Protein AF-A0A3E5FTD7-F1 (afdb_monomer)

Nearest PDB structures (foldseek):
  1mws-assembly1_A  TM=6.986E-01  e=1.656E-02  Staphylococcus aureus
  1mwt-assembly1_A  TM=7.096E-01  e=1.867E-02  Staphylococcus aureus
  4bl2-assembly1_A  TM=6.863E-01  e=1.304E-02  Staphylococcus aureus
  3zg0-assembly1_A  TM=6.973E-01  e=2.104E-02  Staphylococcus aureus subsp. aureus Mu50
  3ub1-assembly2_F  TM=5.656E-01  e=2.838E-02  Clostridium perfringens

Secondary structure (DSSP, 8-state):
-HHHHHHHHHHHHHHSS--S--EEEEEEEEEEEE-SS-EEEEEEEEEE-SS-EEEEEEEEEEEEETTEEEEEEEEE--

Sequence (78 aa):
MDINNSLIKNYIEENYDIKNINDLYFTGYQMLGFDETKVSYSLELSATSEEDSYSGNVIIDLKEVDNEIVIASIGGGE

Organism: NCBI:txid29348

Solvent-accessible surface area (backbone atoms only — not comparable to full-atom values): 4601 Å² total; per-residue (Å²): 116,68,69,64,53,52,54,52,50,51,52,45,46,75,74,44,102,42,66,75,69,75,46,78,46,78,80,48,74,44,82,75,49,72,58,101,72,38,39,32,32,40,35,33,35,37,37,33,32,97,88,45,74,48,74,52,42,35,30,37,31,35,29,76,54,96,94,38,85,40,80,74,46,78,47,81,44,131

Mean predicted aligned error: 4.52 Å

Structure (mmCIF, N/CA/C/O backbone):
data_AF-A0A3E5FTD7-F1
#
_entry.id   AF-A0A3E5FTD7-F1
#
loop_
_atom_site.group_PDB
_atom_site.id
_atom_site.type_symbol
_atom_site.label_atom_id
_atom_site.label_alt_id
_atom_site.label_comp_id
_atom_site.label_asym_id
_atom_site.label_entity_id
_atom_site.label_seq_id
_atom_site.pdbx_PDB_ins_code
_atom_site.Cartn_x
_atom_site.Cartn_y
_atom_site.Cartn_z
_atom_site.occupancy
_atom_site.B_iso_or_equiv
_atom_site.auth_seq_id
_atom_site.auth_comp_id
_atom_site.auth_asym_id
_atom_site.auth_atom_id
_atom_site.pdbx_PDB_model_num
ATOM 1 N N . MET A 1 1 ? -13.711 -3.371 -3.742 1.00 48.16 1 MET A N 1
ATOM 2 C CA . MET A 1 1 ? -12.312 -3.812 -3.938 1.00 48.16 1 MET A CA 1
ATOM 3 C C . MET A 1 1 ? -11.540 -2.780 -4.763 1.00 48.16 1 MET A C 1
ATOM 5 O O . MET A 1 1 ? -10.442 -2.425 -4.366 1.00 48.16 1 MET A O 1
ATOM 9 N N . ASP A 1 2 ? -12.146 -2.205 -5.809 1.00 60.41 2 ASP A N 1
ATOM 10 C CA . ASP A 1 2 ? -11.522 -1.201 -6.693 1.00 60.41 2 ASP A CA 1
ATOM 11 C C . ASP A 1 2 ? -11.014 0.085 -6.019 1.00 60.41 2 ASP A C 1
ATOM 13 O O . ASP A 1 2 ? -9.919 0.537 -6.335 1.00 60.41 2 ASP A O 1
ATOM 17 N N . ILE A 1 3 ? -11.751 0.662 -5.061 1.00 59.19 3 ILE A N 1
ATOM 18 C CA . ILE A 1 3 ? -11.361 1.937 -4.418 1.00 59.19 3 ILE A CA 1
ATOM 19 C C . ILE A 1 3 ? -10.049 1.797 -3.627 1.00 59.19 3 ILE A C 1
ATOM 21 O O . ILE A 1 3 ? -9.187 2.671 -3.692 1.00 59.19 3 ILE A O 1
ATOM 25 N N . ASN A 1 4 ? -9.867 0.673 -2.931 1.00 70.38 4 ASN A N 1
ATOM 26 C CA . ASN A 1 4 ? -8.666 0.409 -2.135 1.00 70.38 4 ASN A CA 1
ATOM 27 C C . ASN A 1 4 ? -7.434 0.196 -3.027 1.00 70.38 4 ASN A C 1
ATOM 29 O O . ASN A 1 4 ? -6.344 0.647 -2.683 1.00 70.38 4 ASN A O 1
ATOM 33 N N . ASN A 1 5 ? -7.617 -0.415 -4.203 1.00 78.25 5 ASN A N 1
ATOM 34 C CA . ASN A 1 5 ? 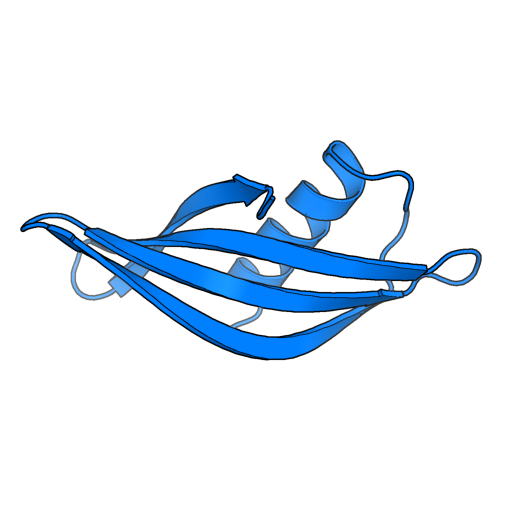-6.545 -0.586 -5.182 1.00 78.25 5 ASN A CA 1
ATOM 35 C C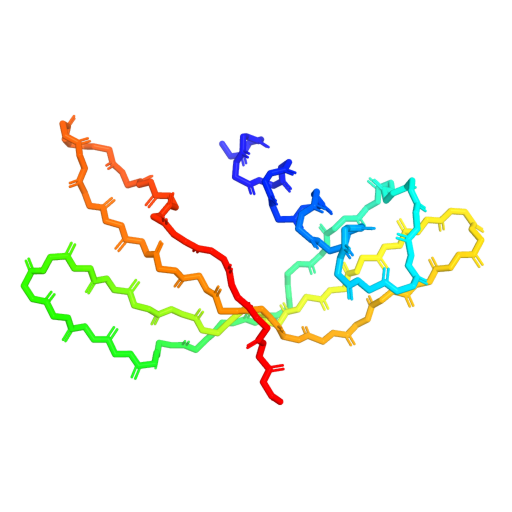 . ASN A 1 5 ? -6.101 0.762 -5.766 1.00 78.25 5 ASN A C 1
ATOM 37 O O . ASN A 1 5 ? -4.903 0.999 -5.887 1.00 78.25 5 ASN A O 1
ATOM 41 N N . SER A 1 6 ? -7.040 1.663 -6.078 1.00 85.88 6 SER A N 1
ATOM 42 C CA . SER A 1 6 ? -6.711 3.003 -6.585 1.00 85.88 6 SER A CA 1
ATOM 43 C C . SER A 1 6 ? -5.927 3.840 -5.573 1.00 85.88 6 SER A C 1
ATOM 45 O O . SER A 1 6 ? -4.981 4.521 -5.956 1.00 85.88 6 SER A O 1
ATOM 47 N N . LEU A 1 7 ? -6.265 3.765 -4.279 1.00 90.38 7 LEU A N 1
ATOM 48 C CA . LEU A 1 7 ? -5.521 4.474 -3.229 1.00 90.38 7 LEU A CA 1
ATOM 49 C C . LEU A 1 7 ? -4.067 3.994 -3.126 1.00 90.38 7 LEU A C 1
ATOM 51 O O . LEU A 1 7 ? -3.158 4.814 -3.025 1.00 90.38 7 LEU A O 1
ATOM 55 N N . ILE A 1 8 ? -3.845 2.679 -3.194 1.00 90.38 8 ILE A N 1
ATOM 56 C CA . ILE A 1 8 ? -2.499 2.094 -3.134 1.00 90.38 8 ILE A CA 1
ATOM 57 C C . ILE A 1 8 ? -1.700 2.441 -4.395 1.00 90.38 8 ILE A C 1
ATOM 59 O O . ILE A 1 8 ? -0.542 2.831 -4.281 1.00 90.38 8 ILE A O 1
ATOM 63 N N . LYS A 1 9 ? -2.314 2.377 -5.586 1.00 91.75 9 LYS A N 1
ATOM 64 C CA . LYS A 1 9 ? -1.666 2.807 -6.836 1.00 91.75 9 LYS A CA 1
ATOM 65 C C . LYS A 1 9 ? -1.210 4.264 -6.761 1.00 91.75 9 LYS A C 1
ATOM 67 O O . LYS A 1 9 ? -0.040 4.531 -7.008 1.00 91.75 9 LYS A O 1
ATOM 72 N N . ASN A 1 10 ? -2.098 5.175 -6.357 1.00 92.31 10 ASN A N 1
ATOM 73 C CA . ASN A 1 10 ? -1.771 6.597 -6.237 1.00 92.31 10 ASN A CA 1
ATOM 74 C C . ASN A 1 10 ? -0.616 6.823 -5.258 1.00 92.31 10 ASN A C 1
ATOM 76 O O . ASN A 1 10 ? 0.344 7.509 -5.593 1.00 92.31 10 ASN A O 1
ATOM 80 N N . TYR A 1 11 ? -0.669 6.180 -4.085 1.00 93.31 11 TYR A N 1
ATOM 81 C CA . TYR A 1 11 ? 0.419 6.257 -3.114 1.00 93.31 11 TYR A CA 1
ATOM 82 C C . TYR A 1 11 ? 1.757 5.831 -3.730 1.00 93.31 11 TYR A C 1
ATOM 84 O O . TYR A 1 11 ? 2.762 6.519 -3.544 1.00 93.31 11 TYR A O 1
ATOM 92 N N . ILE A 1 12 ? 1.771 4.728 -4.488 1.00 92.75 12 ILE A N 1
ATOM 93 C CA . ILE A 1 12 ? 2.994 4.234 -5.119 1.00 92.75 12 ILE A CA 1
ATOM 94 C C . ILE A 1 12 ? 3.521 5.240 -6.156 1.00 92.75 12 ILE A C 1
ATOM 96 O O . ILE A 1 12 ? 4.706 5.559 -6.138 1.00 92.75 12 ILE A O 1
ATOM 100 N N . GLU A 1 13 ? 2.657 5.791 -7.012 1.00 93.62 13 GLU A N 1
ATOM 101 C CA . GLU A 1 13 ? 3.056 6.770 -8.040 1.00 93.62 13 GLU A CA 1
ATOM 102 C C . GLU A 1 13 ? 3.530 8.119 -7.480 1.00 93.62 13 GLU A C 1
ATOM 104 O O . GLU A 1 13 ? 4.261 8.863 -8.147 1.00 93.62 13 GLU A O 1
ATOM 109 N N . GLU A 1 14 ? 3.061 8.490 -6.288 1.00 93.69 14 GLU A N 1
ATOM 110 C CA . GLU A 1 14 ? 3.454 9.723 -5.604 1.00 93.69 14 GLU A CA 1
ATOM 111 C C . GLU A 1 14 ? 4.782 9.581 -4.850 1.00 93.69 14 GLU A C 1
ATOM 113 O O . GLU A 1 14 ? 5.498 10.572 -4.708 1.00 93.69 14 GLU A O 1
ATOM 118 N N . ASN A 1 15 ? 5.117 8.374 -4.376 1.00 92.50 15 ASN A N 1
ATOM 119 C CA . ASN A 1 15 ? 6.240 8.153 -3.456 1.00 92.50 15 ASN A CA 1
ATOM 120 C C . ASN A 1 15 ? 7.407 7.348 -4.048 1.00 92.50 15 ASN A C 1
ATOM 122 O O . ASN A 1 15 ? 8.507 7.403 -3.498 1.00 92.50 15 ASN A O 1
ATOM 126 N N . TYR A 1 16 ? 7.204 6.629 -5.152 1.00 89.56 16 TYR A N 1
ATOM 127 C CA . TYR A 1 16 ? 8.242 5.846 -5.826 1.00 89.56 16 TYR A CA 1
ATOM 128 C C . TYR A 1 16 ? 8.392 6.275 -7.290 1.00 89.56 16 TYR A C 1
ATOM 130 O O . TYR A 1 16 ? 7.523 6.940 -7.853 1.00 89.56 16 TYR A O 1
ATOM 138 N N . ASP A 1 17 ? 9.515 5.907 -7.911 1.00 89.31 17 ASP A N 1
ATOM 139 C CA . ASP A 1 17 ? 9.855 6.285 -9.290 1.00 89.31 17 ASP A CA 1
ATOM 140 C C . ASP A 1 17 ? 9.134 5.390 -10.313 1.00 89.31 17 ASP A C 1
ATOM 142 O O . ASP A 1 17 ? 9.745 4.672 -11.088 1.00 89.31 17 ASP A O 1
ATOM 146 N N . ILE A 1 18 ? 7.801 5.366 -10.254 1.00 90.75 18 ILE A N 1
ATOM 147 C CA . ILE A 1 18 ? 6.932 4.687 -11.219 1.00 90.75 18 ILE A CA 1
ATOM 148 C C . ILE A 1 18 ? 5.704 5.561 -11.482 1.00 90.75 18 ILE A C 1
ATOM 150 O O . ILE A 1 18 ? 5.169 6.209 -10.584 1.00 90.75 18 ILE A O 1
ATOM 154 N N . LYS A 1 19 ? 5.245 5.600 -12.734 1.00 90.62 19 LYS A N 1
ATOM 155 C CA . LYS A 1 19 ? 4.061 6.355 -13.172 1.00 90.62 19 LYS A CA 1
ATOM 156 C C . LYS A 1 19 ? 3.180 5.483 -14.060 1.00 90.62 19 LYS A C 1
ATOM 158 O O . LYS A 1 19 ? 3.690 4.593 -14.737 1.00 90.62 19 LYS A O 1
ATOM 163 N N . ASN A 1 20 ? 1.889 5.802 -14.117 1.00 91.25 20 ASN A N 1
ATOM 164 C CA . ASN A 1 20 ? 0.890 5.153 -14.968 1.00 91.25 20 ASN A CA 1
ATOM 165 C C . ASN A 1 20 ? 0.787 3.637 -14.710 1.00 91.25 20 ASN A C 1
ATOM 167 O O . ASN A 1 20 ? 0.932 2.822 -15.621 1.00 91.25 20 ASN A O 1
ATOM 171 N N . ILE A 1 21 ? 0.571 3.250 -13.451 1.00 92.12 21 ILE A N 1
ATOM 172 C CA . ILE A 1 21 ? 0.481 1.849 -13.023 1.00 92.12 21 ILE A CA 1
ATOM 173 C C . ILE A 1 21 ? -0.758 1.182 -13.637 1.00 92.12 21 ILE A C 1
ATOM 175 O O . ILE A 1 21 ? -1.905 1.401 -13.217 1.00 92.12 21 ILE A O 1
ATOM 179 N N . ASN A 1 22 ? -0.515 0.266 -14.571 1.00 90.44 22 ASN A N 1
ATOM 180 C CA . ASN A 1 22 ? -1.554 -0.531 -15.212 1.00 90.44 22 ASN A CA 1
ATOM 181 C C . ASN A 1 22 ? -1.996 -1.672 -14.295 1.00 90.44 22 ASN A C 1
ATOM 183 O O . ASN A 1 22 ? -3.183 -1.785 -13.973 1.00 90.44 22 ASN A O 1
ATOM 187 N N . ASP A 1 23 ? -1.038 -2.421 -13.749 1.00 91.25 23 ASP A N 1
ATOM 188 C CA . ASP A 1 23 ? -1.317 -3.583 -12.910 1.00 91.25 23 ASP A CA 1
ATOM 189 C C . ASP A 1 23 ? -0.721 -3.435 -11.509 1.00 91.25 23 ASP A C 1
ATOM 191 O O . ASP A 1 23 ? 0.364 -2.886 -11.321 1.00 91.25 23 ASP A O 1
ATOM 195 N N . LEU A 1 24 ? -1.460 -3.932 -10.517 1.00 91.75 24 LEU A N 1
ATOM 196 C CA . LEU A 1 24 ? -1.048 -3.991 -9.118 1.00 91.75 24 LEU A CA 1
ATOM 197 C C . LEU A 1 24 ? -1.323 -5.403 -8.598 1.00 91.75 24 LEU A C 1
ATOM 199 O O . LEU A 1 24 ? -2.467 -5.860 -8.609 1.00 91.75 24 LEU A O 1
ATOM 203 N N . TYR A 1 25 ? -0.277 -6.075 -8.133 1.00 91.19 25 TYR A N 1
ATOM 204 C CA . TYR A 1 25 ? -0.303 -7.450 -7.652 1.00 91.19 25 TYR A CA 1
ATOM 205 C C . TYR A 1 25 ? 0.090 -7.488 -6.181 1.00 91.19 25 TYR A C 1
ATOM 207 O O . TYR A 1 25 ? 1.121 -6.943 -5.809 1.00 91.19 25 TYR A O 1
ATOM 215 N N . PHE A 1 26 ? -0.704 -8.164 -5.354 1.00 90.88 26 PHE A N 1
ATOM 216 C CA . PHE A 1 26 ? -0.380 -8.406 -3.948 1.00 90.88 26 PHE A CA 1
ATOM 217 C C . PHE A 1 26 ? 0.157 -9.826 -3.798 1.00 90.88 26 PHE A C 1
ATOM 219 O O . PHE A 1 26 ? -0.521 -10.783 -4.179 1.00 90.88 26 PHE A O 1
ATOM 226 N N . THR A 1 27 ? 1.363 -9.966 -3.256 1.00 90.94 27 THR A N 1
ATOM 227 C CA . THR A 1 27 ? 2.045 -11.262 -3.107 1.00 90.94 27 THR A CA 1
ATOM 228 C C . THR A 1 27 ? 2.005 -11.779 -1.676 1.00 90.94 27 THR A C 1
ATOM 230 O O . THR A 1 27 ? 2.058 -12.990 -1.463 1.00 90.94 27 THR A O 1
ATOM 233 N N . GLY A 1 28 ? 1.828 -10.891 -0.696 1.00 93.25 28 GLY A N 1
ATOM 234 C CA . GLY A 1 28 ? 1.788 -11.268 0.709 1.00 93.25 28 GLY A CA 1
ATOM 235 C C . GLY A 1 28 ? 1.276 -10.159 1.620 1.00 93.25 28 GLY A C 1
ATOM 236 O O . GLY A 1 28 ? 1.163 -8.997 1.231 1.00 93.25 28 GLY A O 1
ATOM 237 N N . TYR A 1 29 ? 0.961 -10.530 2.859 1.00 93.25 29 TYR A N 1
ATOM 238 C CA . TYR A 1 29 ? 0.664 -9.577 3.920 1.00 93.25 29 TYR A CA 1
ATOM 239 C C . TYR A 1 29 ? 1.141 -10.098 5.277 1.00 93.25 29 TYR A C 1
ATOM 241 O O . TYR A 1 29 ? 1.122 -11.301 5.545 1.00 93.25 29 TYR A O 1
ATOM 249 N N . GLN A 1 30 ? 1.533 -9.180 6.156 1.00 94.50 30 GLN A N 1
ATOM 250 C CA . GLN A 1 30 ? 1.907 -9.452 7.538 1.00 94.50 30 GLN A CA 1
ATOM 251 C C . GLN A 1 30 ? 1.224 -8.444 8.459 1.00 94.50 30 GLN A C 1
ATOM 253 O O . GLN A 1 30 ? 1.347 -7.238 8.268 1.00 94.50 30 GLN A O 1
ATOM 258 N N . MET A 1 31 ? 0.519 -8.929 9.481 1.00 94.25 31 MET A N 1
ATOM 259 C CA . MET A 1 31 ? -0.013 -8.066 10.535 1.00 94.25 31 MET A CA 1
ATOM 260 C C . MET A 1 31 ? 1.145 -7.516 11.374 1.00 94.25 31 MET A C 1
ATOM 262 O O . MET A 1 31 ? 1.929 -8.291 11.921 1.00 94.25 31 MET A O 1
ATOM 266 N N . LEU A 1 32 ? 1.240 -6.192 11.478 1.00 92.38 32 LEU A N 1
ATOM 267 C CA . LEU A 1 32 ? 2.276 -5.507 12.253 1.00 92.38 32 LEU A CA 1
ATOM 268 C C . LEU A 1 32 ? 1.820 -5.223 13.684 1.00 92.38 32 LEU A C 1
ATOM 270 O O . LEU A 1 32 ? 2.607 -5.307 14.623 1.00 92.38 32 LEU A O 1
ATOM 274 N N . GLY A 1 33 ? 0.541 -4.895 13.857 1.00 90.25 33 GLY A N 1
ATOM 275 C CA . GLY A 1 33 ? -0.009 -4.532 15.154 1.00 90.25 33 GLY A CA 1
ATOM 276 C C . GLY A 1 33 ? -1.502 -4.248 15.095 1.00 90.25 33 GLY A C 1
ATOM 277 O O . GLY A 1 33 ? -2.085 -4.091 14.024 1.00 90.25 33 GLY A O 1
ATOM 278 N N . PHE A 1 34 ? -2.114 -4.206 16.271 1.00 89.50 34 PHE A N 1
ATOM 279 C CA . PHE A 1 34 ? -3.514 -3.857 16.467 1.00 89.50 34 PHE A CA 1
ATOM 280 C C . PHE A 1 34 ? -3.642 -3.030 17.742 1.00 89.50 34 PHE A C 1
ATOM 282 O O . PHE A 1 34 ? -3.068 -3.390 18.772 1.00 89.50 34 PHE A O 1
ATOM 289 N N . ASP A 1 35 ? -4.399 -1.944 17.656 1.00 86.81 35 ASP A N 1
ATOM 290 C CA . ASP A 1 35 ? -4.900 -1.192 18.801 1.00 86.81 35 ASP A CA 1
ATOM 291 C C . ASP A 1 35 ? -6.435 -1.126 18.755 1.00 86.81 35 ASP A C 1
ATOM 293 O O . ASP A 1 35 ? -7.062 -1.624 17.823 1.00 86.81 35 ASP A O 1
ATOM 297 N N . GLU A 1 36 ? -7.059 -0.529 19.772 1.00 81.94 36 GLU A N 1
ATOM 298 C CA . GLU A 1 36 ? -8.524 -0.481 19.901 1.00 81.94 36 GLU A CA 1
ATOM 299 C C . GLU A 1 36 ? -9.232 0.219 18.722 1.00 81.94 36 GLU A C 1
ATOM 301 O O . GLU A 1 36 ? -10.445 0.085 18.574 1.00 81.94 36 GLU A O 1
ATOM 306 N N . THR A 1 37 ? -8.502 0.963 17.884 1.00 87.06 37 THR A N 1
ATOM 307 C CA . THR A 1 37 ? -9.054 1.800 16.811 1.00 87.06 37 THR A CA 1
ATOM 308 C C . THR A 1 37 ? -8.599 1.412 15.405 1.00 87.06 37 THR A C 1
ATOM 310 O O . THR A 1 37 ? -9.257 1.798 14.434 1.00 87.06 37 THR A O 1
ATOM 313 N N . LYS A 1 38 ? -7.495 0.666 15.266 1.00 91.75 38 LYS A N 1
ATOM 314 C CA . LYS A 1 38 ? -6.949 0.270 13.961 1.00 91.75 38 LYS A CA 1
ATOM 315 C C . LYS A 1 38 ? -6.129 -1.019 14.000 1.00 91.75 38 LYS A C 1
ATOM 317 O O . LYS A 1 38 ? -5.571 -1.411 15.023 1.00 91.75 38 LYS A O 1
ATOM 322 N N . VAL A 1 39 ? -5.999 -1.642 12.832 1.00 94.25 39 VAL A N 1
ATOM 323 C CA . VAL A 1 39 ? -5.066 -2.743 12.566 1.00 94.25 39 VAL A CA 1
ATOM 324 C C . VAL A 1 39 ? -4.092 -2.343 11.463 1.00 94.25 39 VAL A C 1
ATOM 326 O O . VAL A 1 39 ? -4.505 -1.812 10.435 1.00 94.25 39 VAL A O 1
ATOM 329 N N . SER A 1 40 ? -2.806 -2.613 11.660 1.00 94.88 40 SER A N 1
ATOM 330 C CA . SER A 1 40 ? -1.749 -2.285 10.701 1.00 94.88 40 SER A CA 1
ATOM 331 C C . SER A 1 40 ? -1.245 -3.546 10.000 1.00 94.88 40 SER A C 1
ATOM 333 O O . SER A 1 40 ? -0.936 -4.545 10.657 1.00 94.88 40 SER A O 1
ATOM 335 N N . TYR A 1 41 ? -1.103 -3.489 8.677 1.00 94.31 41 TYR A N 1
ATOM 336 C CA . TYR A 1 41 ? -0.535 -4.559 7.854 1.00 94.31 41 TYR A CA 1
ATOM 337 C C . TYR A 1 41 ? 0.612 -4.037 6.990 1.00 94.31 41 TYR A C 1
ATOM 339 O O . TYR A 1 41 ? 0.480 -2.985 6.379 1.00 94.31 41 TYR A O 1
ATOM 347 N N . SER A 1 42 ? 1.698 -4.801 6.881 1.00 94.88 42 SER A N 1
ATOM 348 C CA . SER A 1 42 ? 2.655 -4.688 5.777 1.00 94.88 42 SER A CA 1
ATOM 349 C C . SER A 1 42 ? 2.137 -5.532 4.618 1.00 94.88 42 SER A C 1
ATOM 351 O O . SER A 1 42 ? 1.876 -6.721 4.799 1.00 94.88 42 SER A O 1
ATOM 353 N N . LEU A 1 43 ? 1.944 -4.923 3.455 1.00 93.94 43 LEU A N 1
ATOM 354 C CA . LE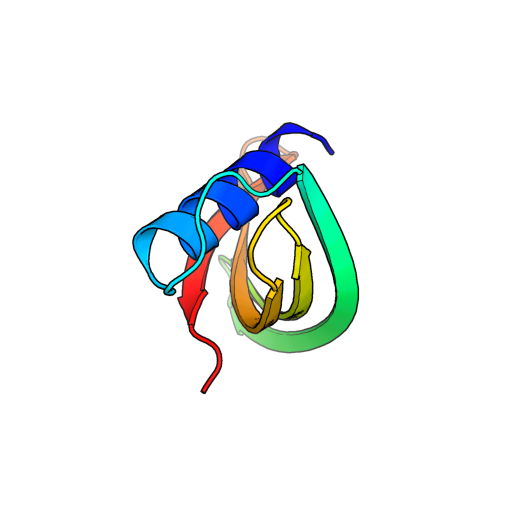U A 1 43 ? 1.551 -5.579 2.215 1.00 93.94 43 LEU A CA 1
ATOM 355 C C . LEU A 1 43 ? 2.761 -5.661 1.300 1.00 93.94 43 LEU A C 1
ATOM 357 O O . LEU A 1 43 ? 3.337 -4.630 0.965 1.00 93.94 43 LEU A O 1
ATOM 361 N N . GLU A 1 44 ? 3.106 -6.868 0.873 1.00 95.06 44 GLU A N 1
ATOM 362 C CA . GLU A 1 44 ? 4.078 -7.085 -0.192 1.00 95.06 44 GLU A CA 1
ATOM 363 C C . GLU A 1 44 ? 3.343 -7.022 -1.533 1.00 95.06 44 GLU A C 1
ATOM 365 O O . GLU A 1 44 ? 2.313 -7.685 -1.730 1.00 95.06 44 GLU A O 1
ATOM 370 N N . LEU A 1 45 ? 3.839 -6.180 -2.436 1.00 93.69 45 LEU A N 1
ATOM 371 C CA . LEU A 1 45 ? 3.197 -5.930 -3.713 1.00 93.69 45 LEU A CA 1
ATOM 372 C C . LEU A 1 45 ? 4.197 -5.651 -4.833 1.00 93.69 45 LEU A C 1
ATOM 374 O O . LEU A 1 45 ? 5.330 -5.222 -4.613 1.00 93.69 45 LEU A O 1
ATOM 378 N N . SER A 1 46 ? 3.714 -5.840 -6.055 1.00 94.19 46 SER A N 1
ATOM 379 C CA . SER A 1 46 ? 4.374 -5.424 -7.284 1.00 94.19 46 SER A CA 1
ATOM 380 C C . SER A 1 46 ? 3.420 -4.560 -8.097 1.00 94.19 46 SER A C 1
ATOM 382 O O . SER A 1 46 ? 2.260 -4.919 -8.294 1.00 94.19 46 SER A O 1
ATOM 384 N N . ALA A 1 47 ? 3.907 -3.432 -8.592 1.00 93.19 47 ALA A N 1
ATOM 385 C CA . ALA A 1 47 ? 3.186 -2.558 -9.502 1.00 93.19 47 ALA A CA 1
ATOM 386 C C . ALA A 1 47 ? 3.934 -2.479 -10.831 1.00 93.19 47 ALA A C 1
ATOM 388 O O . ALA A 1 47 ? 5.157 -2.364 -10.840 1.00 93.19 47 ALA A O 1
ATOM 389 N N . THR A 1 48 ? 3.216 -2.530 -11.948 1.00 94.19 48 THR A N 1
ATOM 390 C CA . THR A 1 48 ? 3.820 -2.466 -13.285 1.00 94.19 48 THR A CA 1
ATOM 391 C C . THR A 1 48 ? 3.122 -1.426 -14.150 1.00 94.19 48 THR A C 1
ATOM 393 O O . THR A 1 48 ? 1.890 -1.342 -14.180 1.00 94.19 48 THR A O 1
ATOM 396 N N . SER A 1 49 ? 3.918 -0.644 -14.872 1.00 93.38 49 SER A N 1
ATOM 397 C CA . SER A 1 49 ? 3.489 0.213 -15.976 1.00 93.38 49 SER A CA 1
ATOM 398 C C . SER A 1 49 ? 4.050 -0.331 -17.297 1.00 93.38 49 SER A C 1
ATOM 400 O O . SER A 1 49 ? 4.620 -1.421 -17.337 1.00 93.38 49 SER A O 1
ATOM 402 N N . GLU A 1 50 ? 3.851 0.386 -18.405 1.00 92.00 50 GLU A N 1
ATOM 403 C CA . GLU A 1 50 ? 4.461 0.008 -19.690 1.00 92.00 50 GLU A CA 1
ATOM 404 C C . GLU A 1 50 ? 5.991 0.151 -19.685 1.00 92.00 50 GLU A C 1
ATOM 406 O O . GLU A 1 50 ? 6.675 -0.578 -20.401 1.00 92.00 50 GLU A O 1
ATOM 411 N N . GLU A 1 51 ? 6.521 1.084 -18.890 1.00 90.94 51 GLU A N 1
ATOM 412 C CA . GLU A 1 51 ? 7.934 1.482 -18.923 1.00 90.94 51 GLU A CA 1
ATOM 413 C C . GLU A 1 51 ? 8.716 1.055 -17.673 1.00 90.94 51 GLU A C 1
ATOM 415 O O . GLU A 1 51 ? 9.938 0.936 -17.745 1.00 90.94 51 GLU A O 1
ATOM 420 N N . ASP A 1 52 ? 8.037 0.800 -16.549 1.00 91.69 52 ASP A N 1
ATOM 421 C CA . ASP A 1 52 ? 8.685 0.560 -15.258 1.00 91.69 52 ASP A CA 1
ATOM 422 C C . ASP A 1 52 ? 7.937 -0.4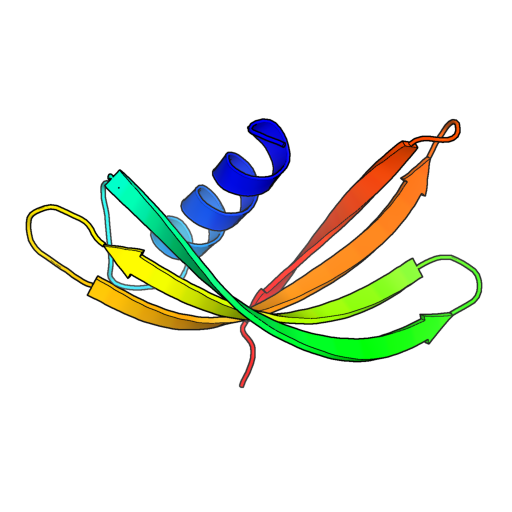63 -14.383 1.00 91.69 52 ASP A C 1
ATOM 424 O O . ASP A 1 52 ? 6.780 -0.826 -14.620 1.00 91.69 52 ASP A O 1
ATOM 428 N N . SER A 1 53 ? 8.609 -0.927 -13.332 1.00 92.44 53 SER A N 1
ATOM 429 C CA . SER A 1 53 ? 8.058 -1.811 -12.316 1.00 92.44 53 SER A CA 1
ATOM 430 C C . SER A 1 53 ? 8.564 -1.452 -10.923 1.00 92.44 53 SER A C 1
ATOM 432 O O . SER A 1 53 ? 9.760 -1.295 -10.699 1.00 92.44 53 SER A O 1
ATOM 434 N N . TYR A 1 54 ? 7.650 -1.440 -9.960 1.00 90.94 54 TYR A N 1
ATOM 435 C CA . TYR A 1 54 ? 7.945 -1.347 -8.539 1.00 90.94 54 TYR A CA 1
ATOM 436 C C . TYR A 1 54 ? 7.674 -2.697 -7.872 1.00 90.94 54 TYR A C 1
ATOM 438 O O . TYR A 1 54 ? 6.692 -3.370 -8.183 1.00 90.94 54 TYR A O 1
ATOM 446 N N . SER A 1 55 ? 8.535 -3.114 -6.949 1.00 93.62 55 SER A N 1
ATOM 447 C CA . SER A 1 55 ? 8.275 -4.237 -6.044 1.00 93.62 55 SER A CA 1
ATOM 448 C C . SER A 1 55 ? 8.788 -3.886 -4.662 1.00 93.62 55 SER A C 1
ATOM 450 O O . SER A 1 55 ? 9.922 -3.429 -4.520 1.00 93.62 55 SER A O 1
ATOM 452 N N . GLY A 1 56 ? 7.948 -4.084 -3.656 1.00 93.00 56 GLY A N 1
ATOM 453 C CA . GLY A 1 56 ? 8.280 -3.721 -2.291 1.00 93.00 56 GLY A CA 1
ATOM 454 C C . GLY A 1 56 ? 7.085 -3.827 -1.365 1.00 93.00 56 GLY A C 1
ATOM 455 O O . GLY A 1 56 ? 6.088 -4.490 -1.667 1.00 93.00 56 GLY A O 1
ATOM 456 N N . ASN A 1 57 ? 7.206 -3.154 -0.228 1.00 93.62 57 ASN A N 1
ATOM 457 C CA . ASN A 1 57 ? 6.227 -3.223 0.834 1.00 93.62 57 ASN A CA 1
ATOM 458 C C . ASN A 1 57 ? 5.614 -1.851 1.101 1.00 93.62 57 ASN A C 1
ATOM 460 O O . ASN A 1 57 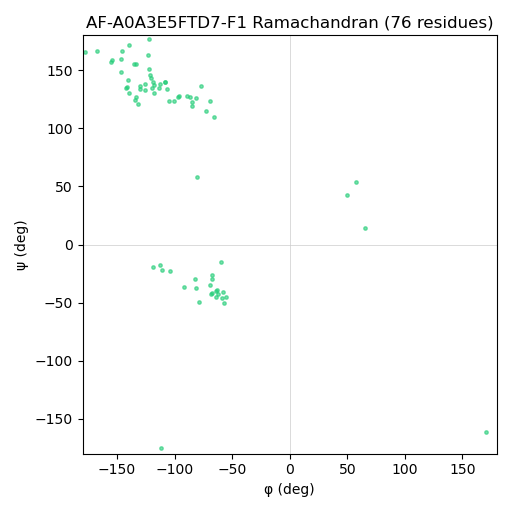? 6.305 -0.834 1.157 1.00 93.62 57 ASN A O 1
ATOM 464 N N . VAL A 1 58 ? 4.307 -1.843 1.338 1.00 93.88 58 VAL A N 1
ATOM 465 C CA . VAL A 1 58 ? 3.588 -0.684 1.875 1.00 93.88 58 VAL A CA 1
ATOM 466 C C . VAL A 1 58 ? 2.915 -1.075 3.177 1.00 93.88 58 VAL A C 1
ATOM 468 O O . VAL A 1 58 ? 2.454 -2.202 3.342 1.00 93.88 58 VAL A O 1
ATOM 471 N N . ILE A 1 59 ? 2.837 -0.140 4.110 1.00 94.31 59 ILE A N 1
ATOM 472 C CA . ILE A 1 59 ? 2.099 -0.308 5.354 1.00 94.31 59 ILE A CA 1
ATOM 473 C C . ILE A 1 59 ? 0.721 0.312 5.163 1.00 94.31 59 ILE A C 1
ATOM 475 O O . ILE A 1 59 ? 0.619 1.471 4.767 1.00 94.31 59 ILE A O 1
ATOM 479 N N . ILE A 1 60 ? -0.332 -0.441 5.465 1.00 93.81 60 ILE A N 1
ATOM 480 C CA . ILE A 1 60 ? -1.700 0.068 5.522 1.00 93.81 60 ILE A CA 1
ATOM 481 C C . ILE A 1 60 ? -2.223 0.007 6.953 1.00 93.81 60 ILE A C 1
ATOM 483 O O . ILE A 1 60 ? -2.097 -1.015 7.629 1.00 93.81 60 ILE A O 1
ATOM 487 N N . ASP A 1 61 ? -2.858 1.085 7.396 1.00 93.69 61 ASP A N 1
ATOM 488 C CA . ASP A 1 61 ? -3.706 1.061 8.584 1.00 93.69 61 ASP A CA 1
ATOM 489 C C . ASP A 1 61 ? -5.158 0.884 8.142 1.00 93.69 61 ASP A C 1
ATOM 491 O O . ASP A 1 61 ? -5.661 1.660 7.330 1.00 93.69 61 ASP A O 1
ATOM 495 N N . LEU A 1 62 ? -5.853 -0.107 8.691 1.00 93.38 62 LEU A N 1
ATOM 496 C CA . LEU A 1 62 ? -7.278 -0.341 8.479 1.00 93.38 62 LEU A CA 1
ATOM 497 C C . LEU A 1 62 ? -8.060 0.009 9.743 1.00 93.38 62 LEU A C 1
ATOM 499 O O . LEU A 1 62 ? -7.638 -0.322 10.851 1.00 93.38 62 LEU A O 1
ATOM 503 N N . LYS A 1 63 ? -9.224 0.635 9.574 1.00 93.56 63 LYS A N 1
ATOM 504 C CA . LYS A 1 63 ? -10.174 0.913 10.661 1.00 93.56 63 LYS A CA 1
ATOM 505 C C . LYS A 1 63 ? -11.598 0.589 10.229 1.00 93.56 63 LYS A C 1
ATOM 507 O O . LYS A 1 63 ? -11.908 0.638 9.040 1.00 93.56 63 LYS A O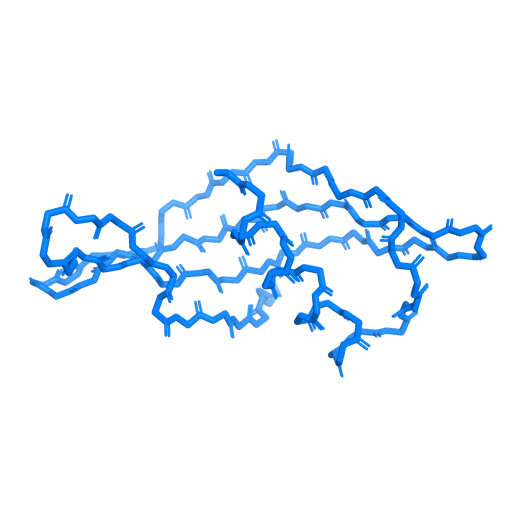 1
ATOM 512 N N . GLU A 1 64 ? -12.459 0.304 11.196 1.00 91.19 64 GLU A N 1
ATOM 513 C CA . GLU A 1 64 ? -13.896 0.159 10.966 1.00 91.19 64 GLU A CA 1
ATOM 514 C C . GLU A 1 64 ? -14.588 1.523 11.117 1.00 91.19 64 GLU A C 1
ATOM 516 O O . GLU A 1 64 ? -14.390 2.226 12.109 1.00 91.19 64 GLU A O 1
ATOM 521 N N . VAL A 1 65 ? -15.379 1.918 10.121 1.00 89.81 65 VAL A N 1
ATOM 522 C CA . VAL A 1 65 ? -16.230 3.117 10.138 1.00 89.81 65 VAL A CA 1
ATOM 523 C C . VAL A 1 65 ? -17.595 2.712 9.607 1.00 89.81 65 VAL A C 1
ATOM 525 O O . VAL A 1 65 ? -17.671 2.169 8.514 1.00 89.81 65 VAL A O 1
ATOM 528 N N . ASP A 1 66 ? -18.659 2.952 10.376 1.00 91.62 66 ASP A N 1
ATOM 529 C CA . ASP A 1 66 ? -20.041 2.644 9.975 1.00 91.62 66 ASP A CA 1
ATOM 530 C C . ASP A 1 66 ? -20.226 1.204 9.441 1.00 91.62 66 ASP A C 1
ATOM 532 O O . ASP A 1 66 ? -20.907 0.976 8.444 1.00 91.62 66 ASP A O 1
ATOM 536 N N . ASN A 1 67 ? -19.609 0.221 10.117 1.00 88.25 67 ASN A N 1
ATOM 537 C CA . ASN A 1 67 ? -19.578 -1.202 9.741 1.00 88.25 67 ASN A CA 1
ATOM 538 C C . ASN A 1 67 ? -18.824 -1.530 8.432 1.00 88.25 67 ASN A C 1
ATOM 540 O O . ASN A 1 67 ? -18.924 -2.653 7.930 1.00 88.25 67 ASN A O 1
ATOM 544 N N . GLU A 1 68 ? -18.031 -0.599 7.898 1.00 89.56 68 GLU A N 1
ATOM 545 C CA . GLU A 1 68 ? -17.161 -0.802 6.739 1.00 89.56 68 GLU A CA 1
ATOM 546 C C . GLU A 1 68 ? -15.677 -0.729 7.127 1.00 89.56 68 GLU A C 1
ATOM 548 O O . GLU A 1 68 ? -15.248 0.139 7.887 1.00 89.56 68 GLU A O 1
ATOM 553 N N . ILE A 1 69 ? -14.862 -1.636 6.578 1.00 87.88 69 ILE A N 1
ATOM 554 C CA . ILE A 1 69 ? -13.403 -1.596 6.747 1.00 87.88 69 ILE A CA 1
ATOM 555 C C . ILE A 1 69 ? -12.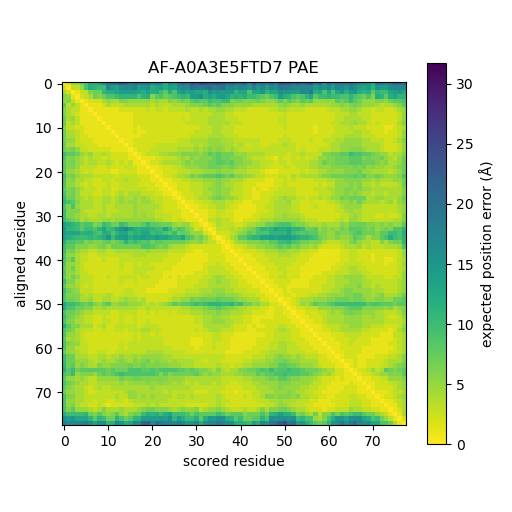818 -0.649 5.698 1.00 87.88 69 ILE A C 1
ATOM 557 O O . ILE A 1 69 ? -12.924 -0.905 4.496 1.00 87.88 69 ILE A O 1
ATOM 561 N N . VAL A 1 70 ? -12.151 0.411 6.151 1.00 90.62 70 VAL A N 1
ATOM 562 C CA . VAL A 1 70 ? -11.535 1.431 5.293 1.00 90.62 70 VAL A CA 1
ATOM 563 C C . VAL A 1 70 ? -10.037 1.558 5.556 1.00 90.62 70 VAL A C 1
ATOM 565 O O . VAL A 1 70 ? -9.570 1.342 6.676 1.00 90.62 70 VAL A O 1
ATOM 568 N N . ILE A 1 71 ? -9.283 1.957 4.527 1.00 91.56 71 ILE A N 1
ATOM 569 C CA . ILE A 1 71 ? -7.876 2.347 4.675 1.00 91.56 71 ILE A CA 1
ATOM 570 C C . ILE A 1 71 ? -7.827 3.709 5.379 1.00 91.56 71 ILE A C 1
ATOM 572 O O . ILE A 1 71 ? -8.304 4.712 4.852 1.00 91.56 71 ILE A O 1
ATOM 576 N N . ALA A 1 72 ? -7.271 3.739 6.587 1.00 91.06 72 ALA A N 1
ATOM 577 C CA . ALA A 1 72 ? -7.046 4.945 7.374 1.00 91.06 72 ALA A CA 1
ATOM 578 C C . ALA A 1 72 ? -5.777 5.692 6.945 1.00 91.06 72 ALA A C 1
ATOM 580 O O . ALA A 1 72 ? -5.759 6.922 6.968 1.00 91.06 72 ALA A O 1
ATOM 581 N N . SER A 1 73 ? -4.719 4.959 6.589 1.00 91.88 73 SER A N 1
ATOM 582 C CA . SER A 1 73 ? -3.440 5.519 6.148 1.00 91.88 73 SER A CA 1
ATOM 583 C C . SER A 1 73 ? -2.675 4.520 5.269 1.00 91.88 73 SER A C 1
ATOM 585 O O . SER A 1 73 ? -2.919 3.311 5.339 1.00 91.88 73 SER A O 1
ATOM 587 N N . ILE A 1 74 ? -1.761 5.041 4.444 1.00 94.00 74 ILE A N 1
ATOM 588 C CA . ILE A 1 74 ? -0.775 4.268 3.679 1.00 94.00 74 ILE A CA 1
ATOM 589 C C . ILE A 1 74 ? 0.603 4.895 3.929 1.00 94.00 74 ILE A C 1
ATOM 591 O O . ILE A 1 74 ? 0.737 6.120 3.893 1.00 94.00 74 ILE A O 1
ATOM 595 N N . GLY A 1 75 ? 1.610 4.068 4.199 1.00 91.62 75 GLY A N 1
ATOM 596 C CA . GLY A 1 75 ? 3.005 4.465 4.394 1.00 91.62 75 GLY A CA 1
ATOM 597 C C . GLY A 1 75 ? 3.979 3.482 3.741 1.00 91.62 75 GLY A C 1
ATOM 598 O O . GLY A 1 75 ? 3.576 2.416 3.278 1.00 91.62 75 GLY A O 1
ATOM 599 N N . GLY A 1 76 ? 5.266 3.828 3.704 1.00 84.25 76 GLY A N 1
ATOM 600 C CA . GLY A 1 76 ? 6.304 2.955 3.152 1.00 84.25 76 GLY A CA 1
ATOM 601 C C . GLY A 1 76 ? 6.663 1.844 4.137 1.00 84.25 76 GLY A C 1
ATOM 602 O O . GLY A 1 76 ? 6.793 2.109 5.332 1.00 84.25 76 GLY A O 1
ATOM 603 N N . GLY A 1 77 ? 6.807 0.612 3.647 1.00 71.62 77 GLY A N 1
ATOM 604 C CA . GLY A 1 77 ? 7.501 -0.447 4.378 1.00 71.62 77 GLY A CA 1
ATOM 605 C C . GLY A 1 77 ? 9.006 -0.289 4.170 1.00 71.62 77 GLY A C 1
ATOM 606 O O . GLY A 1 77 ? 9.438 -0.157 3.026 1.00 71.62 77 GLY A O 1
ATOM 607 N N . GLU A 1 78 ? 9.771 -0.226 5.263 1.00 57.44 78 GLU A N 1
ATOM 608 C CA . GLU A 1 78 ? 11.246 -0.229 5.233 1.00 57.44 78 GLU A CA 1
ATOM 609 C C . GLU A 1 78 ? 11.824 -1.489 4.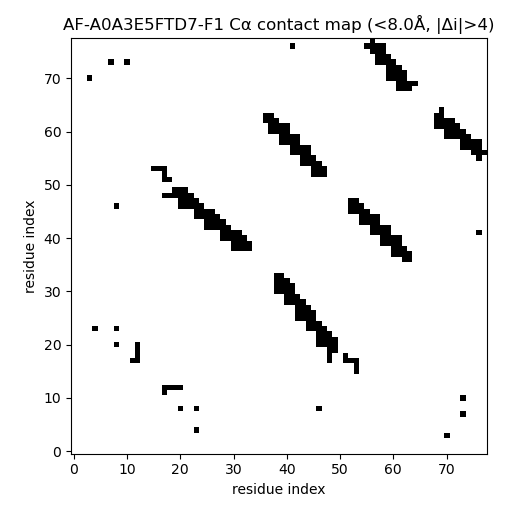573 1.00 57.44 78 GLU A C 1
ATOM 611 O O . GLU A 1 78 ? 11.240 -2.583 4.761 1.00 57.44 78 GLU A O 1
#

Radius of gyration: 12.81 Å; Cα contacts (8 Å, |Δi|>4): 147; 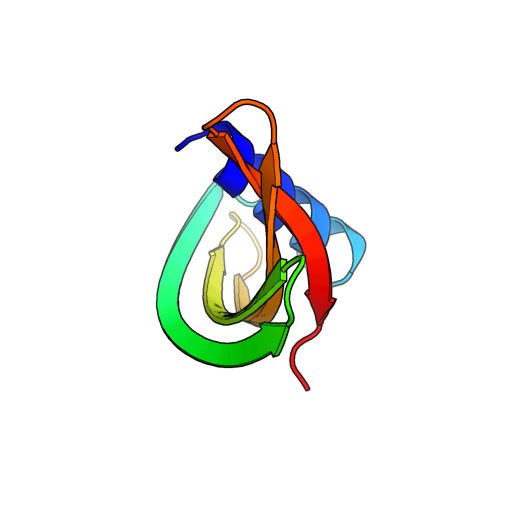chains: 1; bounding box: 31×21×40 Å

pLDDT: mean 89.19, std 8.84, range [48.16, 95.06]

Foldseek 3Di:
DVVVVVVVLVVCCVPDPDPDFPDKAWDDKDWPDDDPFWTKIWTWIKTDDPVDIDTAIKIWIWGADPNDIDTPDIGHDD